Protein AF-A0A915CFB5-F1 (afdb_monomer)

Organism: Parascaris univalens (NCBI:txid6257)

Mean predicted aligned error: 3.47 Å

InterP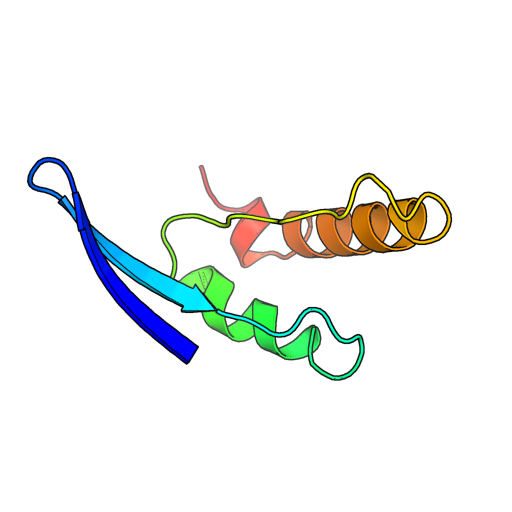ro domains:
  IPR006689 Small GTPase superfamily, ARF/SAR type [PF00025] (1-66)
  IPR024156 Small GTPase superfamily, ARF type [PTHR11711] (1-66)
  IPR027417 P-loop containing nucleoside triphosphate hydrolase [G3DSA:3.40.50.300] (1-69)
  IPR027417 P-loop containing nucleoside triphosphate hydrolase [SSF52540] (3-66)

Solvent-accessible surface area (backbone atoms only — not comparable to full-atom values): 4590 Å² total; per-residue (Å²): 89,79,49,74,52,74,57,96,96,42,80,46,79,46,74,58,73,64,86,52,78,95,46,47,80,61,53,69,79,44,51,80,81,48,97,75,84,87,87,87,76,69,83,85,46,70,82,51,46,62,56,55,51,53,52,51,49,53,54,50,66,32,68,70,49,60,69,59,129

Secondary structure (DSSP, 8-state):
-EEEEEETTEEEEEE----SGGGGGGSTTTTTT-S-------TT-TTTHHHHHHHHHHHHHSHHHHT--

Nearest PDB structures (foldseek):
  5a1u-assembly1_A  TM=9.513E-01  e=1.786E-04  Saccharomyces cerevisiae
  2ksq-assembly1_A  TM=9.282E-01  e=1.668E-04  Saccharomyces cerevisiae
  5di3-assembly1_A  TM=9.404E-01  e=2.397E-03  Chlamydomonas reinhardtii
  4gok-assembly2_A  TM=9.345E-01  e=3.373E-03  Mus musculus
  7ok7-assembly6_F  TM=8.614E-01  e=2.091E-03  Mus musculus

Structure (mmCIF, N/CA/C/O backbone):
data_AF-A0A915CFB5-F1
#
_entry.id   AF-A0A915CFB5-F1
#
loop_
_atom_site.group_PDB
_atom_site.id
_atom_site.type_symbol
_atom_site.label_atom_id
_atom_site.label_alt_id
_atom_site.label_comp_id
_atom_site.label_asym_id
_atom_site.label_entity_id
_atom_site.label_seq_id
_atom_site.pdbx_PDB_ins_code
_atom_site.Cartn_x
_atom_site.Cartn_y
_atom_site.Cartn_z
_atom_site.occupancy
_atom_site.B_iso_or_equiv
_atom_site.auth_seq_id
_atom_site.auth_comp_id
_atom_site.auth_asym_id
_atom_site.auth_atom_id
_atom_site.pdbx_PDB_model_num
ATOM 1 N N . ASN A 1 1 ? 6.173 7.674 6.197 1.00 84.12 1 ASN A N 1
ATOM 2 C CA . ASN A 1 1 ? 5.824 8.990 6.784 1.00 84.12 1 ASN A CA 1
ATOM 3 C C . ASN A 1 1 ? 4.363 8.930 7.231 1.00 84.12 1 ASN A C 1
ATOM 5 O O . ASN A 1 1 ? 3.648 8.108 6.675 1.00 84.12 1 ASN A O 1
ATOM 9 N N . VAL A 1 2 ? 3.925 9.696 8.237 1.00 91.88 2 VAL A N 1
ATOM 10 C CA . VAL A 1 2 ? 2.510 9.720 8.662 1.00 91.88 2 VAL A CA 1
ATOM 11 C C . VAL A 1 2 ? 1.983 11.144 8.600 1.00 91.88 2 VAL A C 1
ATOM 13 O O . VAL A 1 2 ? 2.426 11.993 9.370 1.00 91.88 2 VAL A O 1
ATOM 16 N N . ASP A 1 3 ? 1.001 11.373 7.734 1.00 94.25 3 ASP A N 1
ATOM 17 C CA . ASP A 1 3 ? 0.375 12.673 7.530 1.00 94.25 3 ASP A CA 1
ATOM 18 C C . ASP A 1 3 ? -1.045 12.665 8.095 1.00 94.25 3 ASP A C 1
ATOM 20 O O . ASP A 1 3 ? -1.842 11.765 7.826 1.00 94.25 3 ASP A O 1
ATOM 24 N N . LYS A 1 4 ? -1.375 13.676 8.900 1.00 95.81 4 LYS A N 1
ATOM 25 C CA . LYS A 1 4 ? -2.704 13.831 9.500 1.00 95.81 4 LYS A CA 1
ATOM 26 C C . LYS A 1 4 ? -3.372 15.072 8.941 1.00 95.81 4 LYS A C 1
ATOM 28 O O . LYS A 1 4 ? -2.796 16.155 8.994 1.00 95.81 4 LYS A O 1
ATOM 33 N N . PHE A 1 5 ? -4.589 14.925 8.432 1.00 95.69 5 PHE A N 1
ATOM 34 C CA . PHE A 1 5 ? -5.350 16.033 7.859 1.00 95.69 5 PHE A CA 1
ATOM 35 C C . PHE A 1 5 ? -6.851 15.849 8.080 1.00 95.69 5 PHE A C 1
ATOM 37 O O . PHE A 1 5 ? -7.327 14.745 8.335 1.00 95.69 5 PHE A O 1
ATOM 44 N N . THR A 1 6 ? -7.604 16.943 7.982 1.00 96.31 6 THR A N 1
ATOM 45 C CA . THR A 1 6 ? -9.062 16.945 8.154 1.00 96.31 6 THR A CA 1
ATOM 46 C C . THR A 1 6 ? -9.720 17.421 6.867 1.00 96.31 6 THR A C 1
ATOM 48 O O . THR A 1 6 ? -9.290 18.413 6.283 1.00 96.31 6 THR A O 1
ATOM 51 N N . SER A 1 7 ? -10.771 16.730 6.432 1.00 94.62 7 SER A N 1
ATOM 52 C CA . SER A 1 7 ? -11.601 17.119 5.290 1.00 94.62 7 SER A CA 1
ATOM 53 C C . SER A 1 7 ? -13.065 16.809 5.590 1.00 94.62 7 SER A C 1
ATOM 55 O O . SER A 1 7 ? -13.368 15.735 6.102 1.00 94.62 7 SER A O 1
ATOM 57 N N . SER A 1 8 ? -13.971 17.749 5.308 1.00 91.75 8 SER A N 1
ATOM 58 C CA . SER A 1 8 ? -15.427 17.591 5.479 1.00 91.75 8 SER A CA 1
ATOM 59 C C . SER A 1 8 ? -15.854 16.950 6.812 1.00 91.75 8 SER A C 1
ATOM 61 O O . SER A 1 8 ? -16.633 16.002 6.830 1.00 91.75 8 SER A O 1
ATOM 63 N N . ASN A 1 9 ? -15.347 17.473 7.934 1.00 93.62 9 ASN A N 1
ATOM 64 C CA . ASN A 1 9 ? -15.604 16.986 9.302 1.00 93.62 9 ASN A CA 1
ATOM 65 C C . ASN A 1 9 ? -15.090 15.567 9.613 1.00 93.62 9 ASN A C 1
ATOM 67 O O . ASN A 1 9 ? -15.475 14.991 10.629 1.00 93.62 9 ASN A O 1
ATOM 71 N N . MET A 1 10 ? -14.197 15.020 8.787 1.00 95.31 10 MET A N 1
ATOM 72 C CA . MET A 1 10 ? -13.536 13.738 9.021 1.00 95.31 10 MET A CA 1
ATOM 73 C C . MET A 1 10 ? -12.023 13.929 9.127 1.00 95.31 10 MET A C 1
ATOM 75 O O . MET A 1 10 ? -11.424 14.663 8.339 1.00 95.31 10 MET A O 1
ATOM 79 N N . SER A 1 11 ? -11.405 13.284 10.115 1.00 96.00 11 SER A N 1
ATOM 80 C CA . SER A 1 11 ? -9.954 13.293 10.305 1.00 96.00 11 SER A CA 1
ATOM 81 C C . SER A 1 11 ? -9.341 12.018 9.741 1.00 96.00 11 SER A C 1
ATOM 83 O O . SER A 1 11 ? -9.801 10.919 10.032 1.00 96.00 11 SER A O 1
ATOM 85 N N . PHE A 1 12 ? -8.277 12.179 8.964 1.00 95.81 12 PHE A N 1
ATOM 86 C CA . PHE A 1 12 ? -7.560 11.107 8.291 1.00 95.81 12 PHE A CA 1
ATOM 87 C C . PHE A 1 12 ? -6.136 11.018 8.839 1.00 95.81 12 PHE A C 1
ATOM 89 O O . PHE A 1 12 ? -5.507 12.037 9.130 1.00 95.81 12 PHE A O 1
ATOM 96 N N . SER A 1 13 ? -5.625 9.793 8.952 1.00 95.69 13 SER A N 1
ATOM 97 C CA . SER A 1 13 ? -4.200 9.511 9.141 1.00 95.69 13 SER A CA 1
ATOM 98 C C . SER A 1 13 ? -3.729 8.689 7.946 1.00 95.69 13 SER A C 1
ATOM 100 O O . SER A 1 13 ? -4.190 7.568 7.751 1.00 95.69 13 SER A O 1
ATOM 102 N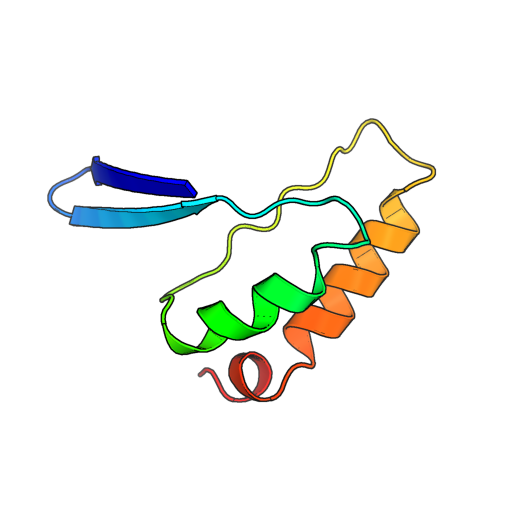 N . ALA A 1 14 ? -2.854 9.260 7.125 1.00 95.19 14 ALA A N 1
ATOM 103 C CA . ALA A 1 14 ? -2.309 8.625 5.936 1.00 95.19 14 ALA A CA 1
ATOM 104 C C . ALA A 1 14 ? -0.868 8.183 6.189 1.00 95.19 14 ALA A C 1
ATOM 106 O O . ALA A 1 14 ? -0.040 8.963 6.657 1.00 95.19 14 ALA A O 1
ATOM 107 N N . TYR A 1 15 ? -0.570 6.930 5.858 1.00 93.94 15 TYR A N 1
ATOM 108 C CA . TYR A 1 15 ? 0.772 6.366 5.935 1.00 93.94 15 TYR A CA 1
ATOM 109 C C . TYR A 1 15 ? 1.376 6.366 4.532 1.00 93.94 15 TYR A C 1
ATOM 111 O O . TYR A 1 15 ? 0.951 5.599 3.671 1.00 93.94 15 TYR A O 1
ATOM 119 N N . ASP A 1 16 ? 2.354 7.235 4.297 1.00 94.00 16 ASP A N 1
ATOM 120 C CA . ASP A 1 16 ? 3.106 7.261 3.045 1.00 94.00 16 ASP A CA 1
ATOM 121 C C . ASP A 1 16 ? 4.243 6.231 3.088 1.00 94.00 16 ASP A C 1
ATOM 123 O O . ASP A 1 16 ? 5.103 6.249 3.986 1.00 94.00 16 ASP A O 1
ATOM 127 N N . MET A 1 17 ? 4.211 5.328 2.109 1.00 94.38 17 MET A N 1
ATOM 128 C CA . MET A 1 17 ? 5.011 4.113 2.029 1.00 94.38 17 MET A CA 1
ATOM 129 C C . MET A 1 17 ? 5.824 4.093 0.736 1.00 94.38 17 MET A C 1
ATOM 131 O O . MET A 1 17 ? 5.324 4.372 -0.351 1.00 94.38 17 MET A O 1
ATOM 135 N N . SER A 1 18 ? 7.095 3.696 0.831 1.00 94.62 18 SER A N 1
ATOM 136 C CA . SER A 1 18 ? 7.972 3.662 -0.341 1.00 94.62 18 SER A CA 1
ATOM 137 C C . SER A 1 18 ? 7.545 2.588 -1.347 1.00 94.62 18 SER A C 1
ATOM 139 O O . SER A 1 18 ? 7.362 1.423 -0.993 1.00 94.62 18 SER A O 1
ATOM 141 N N . GLY A 1 19 ? 7.475 2.974 -2.626 1.00 94.12 19 GLY A N 1
ATOM 142 C CA . GLY A 1 19 ? 7.247 2.074 -3.762 1.00 94.12 19 GLY A CA 1
ATOM 143 C C . GLY A 1 19 ? 8.481 1.298 -4.241 1.00 94.12 19 GLY A C 1
ATOM 144 O O . GLY A 1 19 ? 8.376 0.486 -5.167 1.00 94.12 19 GLY A O 1
ATOM 145 N N . GLN A 1 20 ? 9.661 1.551 -3.662 1.00 93.75 20 GLN A N 1
ATOM 146 C CA . GLN A 1 20 ? 10.908 0.901 -4.065 1.00 93.75 20 GLN A CA 1
ATOM 147 C C . GLN A 1 20 ? 10.923 -0.563 -3.604 1.00 93.75 20 GLN A C 1
ATOM 149 O O . GLN A 1 20 ? 10.654 -0.844 -2.441 1.00 93.75 20 GLN A O 1
ATOM 154 N N . GLY A 1 21 ? 11.299 -1.488 -4.497 1.00 93.12 21 GLY A N 1
ATOM 155 C CA . GLY A 1 21 ? 11.169 -2.939 -4.278 1.00 93.12 21 GLY A CA 1
ATOM 156 C C . GLY A 1 21 ? 11.672 -3.446 -2.919 1.00 93.12 21 GLY A C 1
ATOM 157 O O . GLY A 1 21 ? 10.969 -4.193 -2.251 1.00 93.12 21 GLY A O 1
ATOM 158 N N . LYS A 1 22 ? 12.833 -2.967 -2.451 1.00 94.69 22 LYS A N 1
ATOM 159 C CA . LYS A 1 22 ? 13.428 -3.367 -1.158 1.00 94.69 22 LYS A CA 1
ATOM 160 C C . LYS A 1 22 ? 12.627 -2.978 0.096 1.00 94.69 22 LYS A C 1
ATOM 162 O O . LYS A 1 22 ? 12.998 -3.408 1.179 1.00 94.69 22 LYS A O 1
ATOM 167 N N . TYR A 1 23 ? 11.609 -2.130 -0.036 1.00 95.38 23 TYR A N 1
ATOM 168 C CA . TYR A 1 23 ? 10.797 -1.632 1.078 1.00 95.38 23 TYR A CA 1
ATOM 169 C C . TYR A 1 23 ? 9.338 -2.097 1.018 1.00 95.38 23 TYR A C 1
ATOM 171 O O . TYR A 1 23 ? 8.579 -1.797 1.936 1.00 95.38 23 TYR A O 1
ATOM 179 N N . ARG A 1 24 ? 8.923 -2.822 -0.030 1.00 94.75 24 ARG A N 1
ATOM 180 C CA . ARG A 1 24 ? 7.519 -3.248 -0.200 1.00 94.75 24 ARG A CA 1
ATOM 181 C C . ARG A 1 24 ? 7.067 -4.247 0.860 1.00 94.75 24 ARG A C 1
ATOM 183 O O . ARG A 1 24 ? 5.906 -4.250 1.245 1.00 94.75 24 ARG A O 1
ATOM 190 N N . ASN A 1 25 ? 8.002 -5.009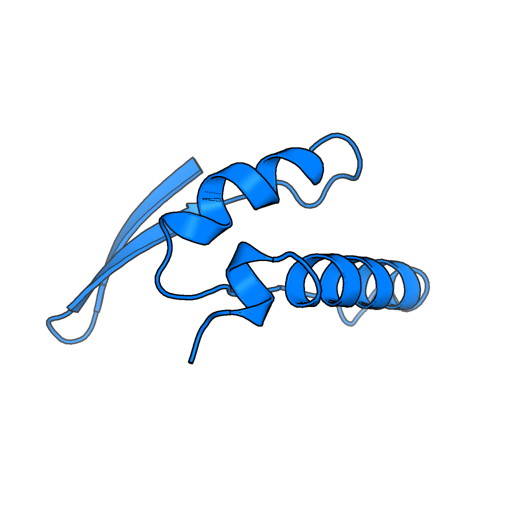 1.422 1.00 93.69 25 ASN A N 1
ATOM 191 C CA . ASN A 1 25 ? 7.755 -5.884 2.567 1.00 93.69 25 ASN A CA 1
ATOM 192 C C . ASN A 1 25 ? 7.274 -5.127 3.820 1.00 93.69 25 ASN A C 1
ATOM 194 O O . ASN A 1 25 ? 6.742 -5.744 4.728 1.00 93.69 25 ASN A O 1
ATOM 198 N N . LEU A 1 26 ? 7.456 -3.804 3.898 1.00 93.88 26 LEU A N 1
ATOM 199 C CA . LEU A 1 26 ? 6.937 -3.000 5.007 1.00 93.88 26 LEU A CA 1
ATOM 200 C C . LEU A 1 26 ? 5.450 -2.672 4.856 1.00 93.88 26 LEU A C 1
ATOM 202 O O . LEU A 1 26 ? 4.853 -2.166 5.796 1.00 93.88 26 LEU A O 1
ATOM 206 N N . TRP A 1 27 ? 4.834 -2.901 3.696 1.00 94.88 27 TRP A N 1
ATOM 207 C CA . TRP A 1 27 ? 3.418 -2.587 3.504 1.00 94.88 27 TRP A CA 1
ATOM 208 C C . TRP A 1 27 ? 2.524 -3.459 4.390 1.00 94.88 27 TRP A C 1
ATOM 210 O O . TRP A 1 27 ? 1.593 -2.950 5.014 1.00 94.88 27 TRP A O 1
ATOM 220 N N . GLU A 1 28 ? 2.856 -4.748 4.512 1.00 93.12 28 GLU A N 1
ATOM 221 C CA . GLU A 1 28 ? 2.052 -5.725 5.252 1.00 93.12 28 GLU A CA 1
ATOM 222 C C . GLU A 1 28 ? 1.915 -5.406 6.742 1.00 93.12 28 GLU A C 1
ATOM 224 O O . GLU A 1 28 ? 0.909 -5.762 7.360 1.00 93.12 28 GLU A O 1
ATOM 229 N N . THR A 1 29 ? 2.875 -4.669 7.314 1.00 92.62 29 THR A N 1
ATOM 230 C CA . THR A 1 29 ? 2.831 -4.279 8.727 1.00 92.62 29 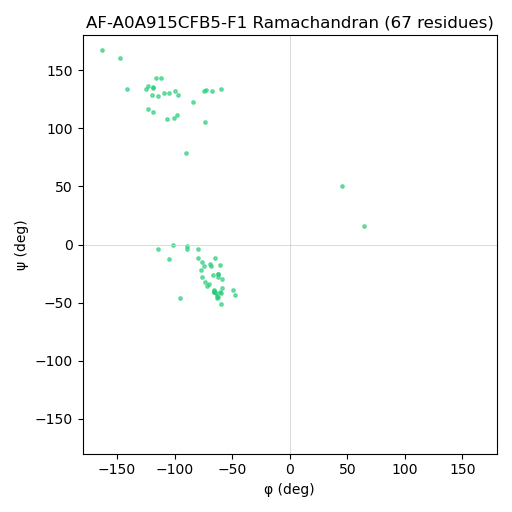THR A CA 1
ATOM 231 C C . THR A 1 29 ? 1.714 -3.285 9.027 1.00 92.62 29 THR A C 1
ATOM 233 O O . THR A 1 29 ? 1.348 -3.148 10.185 1.00 92.62 29 THR A O 1
ATOM 236 N N . TYR A 1 30 ? 1.171 -2.607 8.010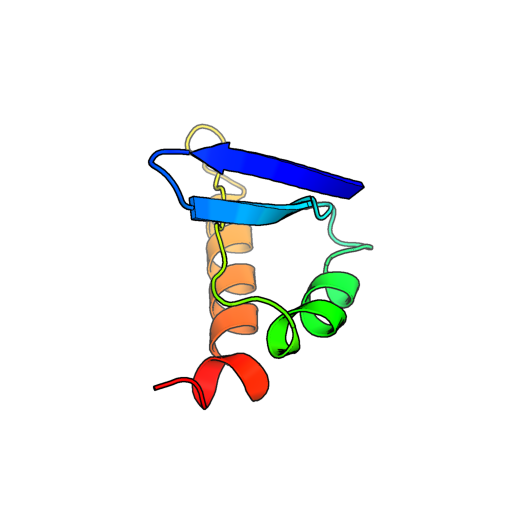 1.00 92.44 30 TYR A N 1
ATOM 237 C CA . TYR A 1 30 ? 0.109 -1.607 8.161 1.00 92.44 30 TYR A CA 1
ATOM 238 C C . TYR A 1 30 ? -1.265 -2.108 7.717 1.00 92.44 30 TYR A C 1
ATOM 240 O O . TYR A 1 30 ? -2.263 -1.467 8.027 1.00 92.44 30 TYR A O 1
ATOM 248 N N . TYR A 1 31 ? -1.360 -3.251 7.025 1.00 91.50 31 TYR A N 1
ATOM 249 C CA . TYR A 1 31 ? -2.639 -3.732 6.480 1.00 91.50 31 TYR A CA 1
ATOM 250 C C . TYR A 1 31 ? -3.709 -3.945 7.550 1.00 91.50 31 TYR A C 1
ATOM 252 O O . TYR A 1 31 ? -4.886 -3.784 7.257 1.00 91.50 31 TYR A O 1
ATOM 260 N N . LYS A 1 32 ? -3.326 -4.277 8.788 1.00 89.50 32 LYS A N 1
ATOM 261 C CA . LYS A 1 32 ? -4.269 -4.423 9.908 1.00 89.50 32 LYS A CA 1
ATOM 262 C C . LYS A 1 32 ? -4.809 -3.096 10.425 1.00 89.50 32 LYS A C 1
ATOM 264 O O . LYS A 1 32 ? -5.959 -3.047 10.847 1.00 89.50 32 LYS A O 1
ATOM 269 N N . ASP A 1 33 ? -3.994 -2.051 10.360 1.00 89.00 33 ASP A N 1
ATOM 270 C CA . ASP A 1 33 ? -4.190 -0.814 11.118 1.00 89.00 33 ASP A CA 1
ATOM 271 C C . ASP A 1 33 ? -4.788 0.325 10.276 1.00 89.00 33 ASP A C 1
ATOM 273 O O . ASP A 1 33 ? -4.994 1.425 10.784 1.00 89.00 33 ASP A O 1
ATOM 277 N N . VAL A 1 34 ? -5.060 0.086 8.987 1.00 92.88 34 VAL A N 1
ATOM 278 C CA . VAL A 1 34 ? -5.630 1.087 8.065 1.00 92.88 34 VAL A CA 1
ATOM 279 C C . VAL A 1 34 ? -7.050 0.730 7.653 1.00 92.88 34 VAL A C 1
ATOM 281 O O . VAL A 1 34 ? -7.339 -0.432 7.397 1.00 92.88 34 VAL A O 1
ATOM 284 N N . ASP A 1 35 ? -7.935 1.708 7.488 1.00 92.75 35 ASP A N 1
ATOM 285 C CA . ASP A 1 35 ? -9.302 1.459 6.997 1.00 92.75 35 ASP A CA 1
ATOM 286 C C . ASP A 1 35 ? -9.360 1.218 5.479 1.00 92.75 35 ASP A C 1
ATOM 288 O O . ASP A 1 35 ? -10.280 0.583 4.968 1.00 92.75 35 ASP A O 1
ATOM 292 N N . GLY A 1 36 ? -8.355 1.686 4.738 1.00 91.56 36 GLY A N 1
ATOM 293 C CA . GLY A 1 36 ? -8.293 1.553 3.287 1.00 91.56 36 GLY A CA 1
ATOM 294 C C . GLY A 1 36 ? -6.895 1.797 2.734 1.00 91.56 36 GLY A C 1
ATOM 295 O O . GLY A 1 36 ? -6.010 2.292 3.431 1.00 91.56 36 GLY A O 1
ATOM 296 N N . ILE A 1 37 ? -6.701 1.440 1.464 1.00 94.00 37 ILE A N 1
ATOM 297 C CA . ILE A 1 37 ? -5.427 1.584 0.754 1.00 94.00 37 ILE A CA 1
ATOM 298 C C . ILE A 1 37 ? -5.649 2.386 -0.524 1.00 94.00 37 ILE A C 1
ATOM 300 O O . ILE A 1 37 ? -6.560 2.102 -1.300 1.00 94.00 37 ILE A O 1
ATOM 304 N N . ILE A 1 38 ? -4.774 3.363 -0.758 1.00 95.38 38 ILE A N 1
ATOM 305 C CA . ILE A 1 38 ? -4.680 4.095 -2.021 1.00 95.38 38 ILE A CA 1
ATOM 306 C C . ILE A 1 38 ? -3.418 3.605 -2.732 1.00 95.38 38 ILE A C 1
ATOM 308 O O . ILE A 1 38 ? -2.304 3.911 -2.312 1.00 95.38 38 ILE A O 1
ATOM 312 N N . PHE A 1 39 ? -3.590 2.826 -3.800 1.00 96.31 39 PHE A N 1
ATOM 313 C CA . PHE A 1 39 ? -2.484 2.303 -4.603 1.00 96.31 39 PHE A CA 1
ATOM 314 C C . PHE A 1 39 ? -2.285 3.174 -5.848 1.00 96.31 39 PHE A C 1
ATOM 316 O O . PHE A 1 39 ? -3.142 3.216 -6.731 1.00 96.31 39 PHE A O 1
ATOM 323 N N . VAL A 1 40 ? -1.166 3.896 -5.912 1.00 95.69 40 VAL A N 1
ATOM 324 C CA . VAL A 1 40 ? -0.881 4.852 -6.993 1.00 95.69 40 VAL A CA 1
ATOM 325 C C . VAL A 1 40 ? -0.006 4.198 -8.059 1.00 95.69 40 VAL A C 1
ATOM 327 O O . VAL A 1 40 ? 1.048 3.643 -7.754 1.00 95.69 40 VAL A O 1
ATOM 330 N N . VAL A 1 41 ? -0.425 4.298 -9.322 1.00 95.69 41 VAL A N 1
ATOM 331 C CA . VAL A 1 41 ? 0.302 3.757 -10.477 1.00 95.69 41 VAL A CA 1
ATOM 332 C C . VAL A 1 41 ? 0.660 4.885 -11.435 1.00 95.6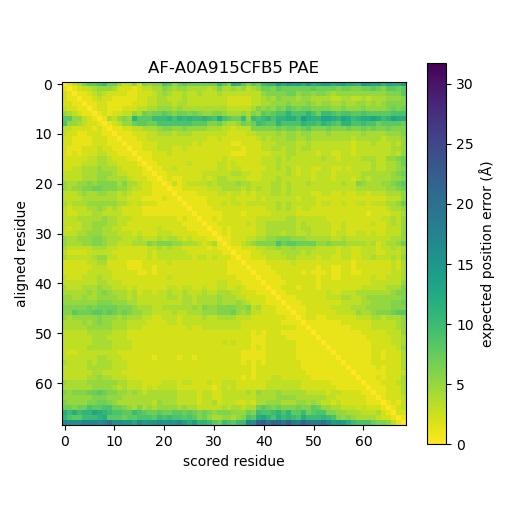9 41 VAL A C 1
ATOM 334 O O . VAL A 1 41 ? -0.207 5.653 -11.851 1.00 95.69 41 VAL A O 1
ATOM 337 N N . ASP A 1 42 ? 1.933 4.958 -11.822 1.00 95.00 42 ASP A N 1
ATOM 338 C CA . ASP A 1 42 ? 2.371 5.837 -12.904 1.00 95.00 42 ASP A CA 1
ATOM 339 C C . ASP A 1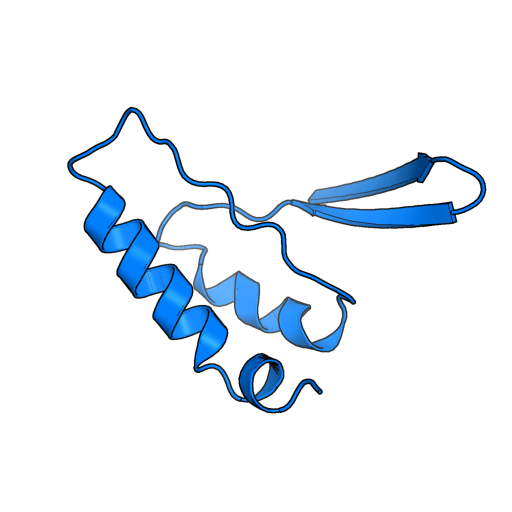 42 ? 1.919 5.264 -14.255 1.00 95.00 42 ASP A C 1
ATOM 341 O O . ASP A 1 42 ? 2.469 4.284 -14.757 1.00 95.00 42 ASP A O 1
ATOM 345 N N . SER A 1 43 ? 0.894 5.884 -14.842 1.00 95.75 43 SER A N 1
ATOM 346 C CA . SER A 1 43 ? 0.342 5.485 -16.143 1.00 95.75 43 SER A CA 1
ATOM 347 C C . SER A 1 43 ? 1.276 5.760 -17.332 1.00 95.75 43 SER A C 1
ATOM 349 O O . SER A 1 43 ? 1.078 5.186 -18.407 1.00 95.75 43 SER A O 1
ATOM 351 N N . GLY A 1 44 ? 2.295 6.609 -17.157 1.00 96.94 44 GLY A N 1
ATOM 352 C CA . GLY A 1 44 ? 3.311 6.884 -18.171 1.00 96.94 44 GLY A CA 1
ATOM 353 C C . GLY A 1 44 ? 4.343 5.762 -18.299 1.00 96.94 44 GLY A C 1
ATOM 354 O O . GLY A 1 44 ? 4.869 5.529 -19.390 1.00 96.94 44 GLY A O 1
ATOM 355 N N . ASP A 1 45 ? 4.591 5.012 -17.222 1.00 95.81 45 ASP A N 1
ATOM 356 C CA . ASP A 1 45 ? 5.568 3.924 -17.204 1.00 95.81 45 ASP A CA 1
ATOM 357 C C . ASP A 1 45 ? 4.947 2.575 -17.592 1.00 95.81 45 ASP A C 1
ATOM 359 O O . ASP A 1 45 ? 4.654 1.695 -16.775 1.00 95.81 45 ASP A O 1
ATOM 363 N N . ARG A 1 46 ? 4.763 2.398 -18.901 1.00 94.19 46 ARG A N 1
ATOM 364 C CA . ARG A 1 46 ? 4.163 1.184 -19.473 1.00 94.19 46 ARG A CA 1
ATOM 365 C C . ARG A 1 46 ? 4.966 -0.087 -19.196 1.00 94.19 46 ARG A C 1
ATOM 367 O O . ARG A 1 46 ? 4.373 -1.160 -19.156 1.00 94.19 46 ARG A O 1
ATOM 374 N N . LEU A 1 47 ? 6.285 0.007 -19.012 1.00 95.06 47 LEU A N 1
ATOM 375 C CA . LEU A 1 47 ? 7.130 -1.161 -18.741 1.00 95.06 47 LEU A CA 1
ATOM 376 C C . LEU A 1 47 ? 6.902 -1.692 -17.324 1.00 95.06 47 LEU A C 1
ATOM 378 O O . LEU A 1 47 ? 6.915 -2.902 -17.105 1.00 95.06 47 LEU A O 1
ATOM 382 N N . ARG A 1 48 ? 6.651 -0.797 -16.361 1.00 95.69 48 ARG A N 1
ATOM 383 C CA . ARG A 1 48 ? 6.431 -1.168 -14.958 1.00 95.69 48 ARG A CA 1
ATOM 384 C C . ARG A 1 48 ? 4.974 -1.458 -14.602 1.00 95.69 48 ARG A C 1
ATOM 386 O O . ARG A 1 48 ? 4.722 -1.889 -13.478 1.00 95.69 48 ARG A O 1
ATOM 393 N N . ILE A 1 49 ? 4.032 -1.340 -15.541 1.00 96.50 49 ILE A N 1
ATOM 394 C CA . ILE A 1 49 ? 2.618 -1.679 -15.301 1.00 96.50 49 ILE A CA 1
ATOM 395 C C . ILE A 1 49 ? 2.435 -3.141 -14.861 1.00 96.50 49 ILE A C 1
ATOM 397 O O . ILE A 1 49 ? 1.621 -3.425 -13.987 1.00 96.50 49 ILE A O 1
ATOM 401 N N . ALA A 1 50 ? 3.224 -4.066 -15.422 1.00 96.25 50 ALA A N 1
ATOM 402 C CA . ALA A 1 50 ? 3.168 -5.480 -15.060 1.00 96.25 50 ALA A CA 1
ATOM 403 C C . ALA A 1 50 ? 3.620 -5.700 -13.609 1.00 96.25 50 ALA A C 1
ATOM 405 O O . ALA A 1 50 ? 2.963 -6.417 -12.866 1.00 96.25 50 ALA A O 1
ATOM 406 N N . VAL A 1 51 ? 4.673 -4.994 -13.182 1.00 96.12 51 VAL A N 1
ATOM 407 C CA . VAL A 1 51 ? 5.138 -5.016 -11.789 1.00 96.12 51 VAL A CA 1
ATOM 408 C C . VAL A 1 51 ? 4.064 -4.450 -10.861 1.00 96.12 51 VAL A C 1
ATOM 410 O O . VAL A 1 51 ? 3.759 -5.060 -9.848 1.00 96.12 51 VAL A O 1
ATOM 413 N N . ALA A 1 52 ? 3.454 -3.313 -11.210 1.00 96.50 52 ALA A N 1
ATOM 414 C CA . ALA A 1 52 ? 2.389 -2.714 -10.405 1.00 96.50 52 ALA A CA 1
ATOM 415 C C . ALA A 1 52 ? 1.177 -3.650 -10.256 1.00 96.50 52 ALA A C 1
ATOM 417 O O . ALA A 1 52 ? 0.626 -3.768 -9.165 1.00 96.50 52 ALA A O 1
ATOM 418 N N . ARG A 1 53 ? 0.797 -4.343 -11.337 1.00 96.50 53 ARG A N 1
ATOM 419 C CA . ARG A 1 53 ? -0.249 -5.370 -11.330 1.00 96.50 53 ARG A CA 1
ATOM 420 C C . ARG A 1 53 ? 0.099 -6.505 -10.365 1.00 96.50 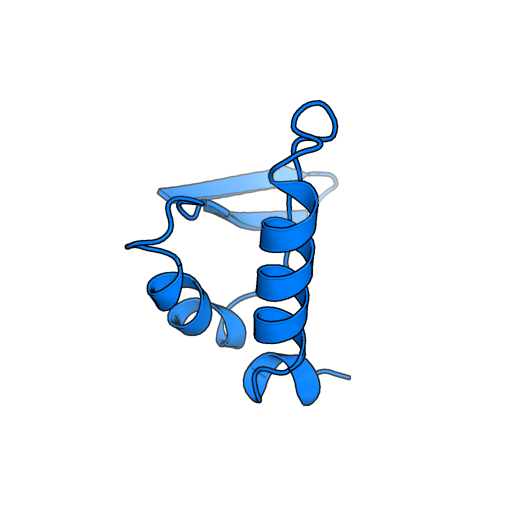53 ARG A C 1
ATOM 422 O O . ARG A 1 53 ? -0.739 -6.860 -9.546 1.00 96.50 53 ARG A O 1
ATOM 429 N N . ASP A 1 54 ? 1.297 -7.073 -10.470 1.00 96.94 54 ASP A N 1
ATOM 430 C CA . ASP A 1 54 ? 1.695 -8.236 -9.668 1.00 96.94 54 ASP A CA 1
ATOM 431 C C . ASP A 1 54 ? 1.785 -7.887 -8.171 1.00 96.94 54 ASP A C 1
ATOM 433 O O . ASP A 1 54 ? 1.306 -8.644 -7.330 1.00 96.94 54 ASP A O 1
ATOM 437 N N . GLU A 1 55 ? 2.300 -6.701 -7.838 1.00 96.69 55 GLU A N 1
ATOM 438 C CA . GLU A 1 55 ? 2.336 -6.185 -6.462 1.00 96.69 55 GLU A CA 1
ATOM 439 C C . GLU A 1 55 ? 0.935 -5.917 -5.898 1.00 96.69 55 GLU A C 1
ATOM 441 O O . GLU A 1 55 ? 0.662 -6.221 -4.738 1.00 96.69 55 GLU A O 1
ATOM 446 N N . LEU A 1 56 ? 0.023 -5.377 -6.716 1.00 96.44 56 LEU A N 1
ATOM 447 C CA . LEU A 1 56 ? -1.365 -5.173 -6.310 1.00 96.44 56 LEU A CA 1
ATOM 448 C C . LEU A 1 56 ? -2.060 -6.511 -6.028 1.00 96.44 56 LEU A C 1
ATOM 450 O O . LEU A 1 56 ? -2.773 -6.624 -5.035 1.00 96.44 56 LEU A O 1
ATOM 454 N N . TRP A 1 57 ? -1.839 -7.531 -6.861 1.00 96.25 57 TRP A N 1
ATOM 455 C CA . TRP A 1 57 ? -2.385 -8.867 -6.610 1.00 96.25 57 TRP A CA 1
ATOM 456 C C . TRP A 1 57 ? -1.839 -9.482 -5.327 1.00 96.25 57 TRP A C 1
ATOM 458 O O . TRP A 1 57 ? -2.624 -9.998 -4.539 1.00 96.25 57 TRP A O 1
ATOM 468 N N . LEU A 1 58 ? -0.530 -9.379 -5.085 1.00 95.25 58 LEU A N 1
ATOM 469 C CA . LEU A 1 58 ? 0.087 -9.871 -3.853 1.00 95.25 58 LEU A CA 1
ATOM 470 C C . LEU A 1 58 ? -0.508 -9.194 -2.608 1.00 95.25 58 LEU A C 1
ATOM 472 O O . LEU A 1 58 ? -0.793 -9.856 -1.612 1.00 95.25 58 LEU A O 1
ATOM 476 N N . LEU A 1 59 ? -0.732 -7.880 -2.680 1.00 95.12 59 LEU A N 1
ATOM 477 C CA . LEU A 1 59 ? -1.376 -7.112 -1.618 1.00 95.12 59 LEU A CA 1
ATOM 478 C C . LEU 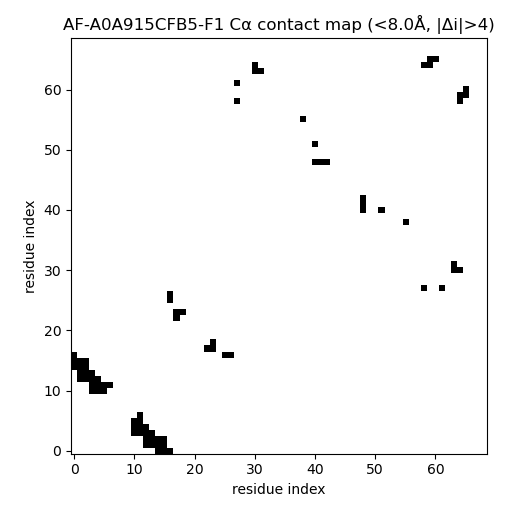A 1 59 ? -2.813 -7.585 -1.366 1.00 95.12 59 LEU A C 1
ATOM 480 O O . LEU A 1 59 ? -3.201 -7.755 -0.213 1.00 95.12 59 LEU A O 1
ATOM 484 N N . LEU A 1 60 ? -3.604 -7.798 -2.422 1.00 93.94 60 LEU A N 1
ATOM 485 C CA . LEU A 1 60 ? -5.004 -8.224 -2.307 1.00 93.94 60 LEU A CA 1
ATOM 486 C C . LEU A 1 60 ? -5.149 -9.668 -1.804 1.00 93.94 60 LEU A C 1
ATOM 488 O O . LEU A 1 60 ? -6.094 -9.957 -1.074 1.00 93.94 60 LEU A O 1
ATOM 492 N N . ASP A 1 61 ? -4.217 -10.553 -2.166 1.00 94.50 61 ASP A N 1
ATOM 493 C CA . ASP A 1 61 ? -4.193 -11.957 -1.731 1.00 94.50 61 ASP A CA 1
ATOM 494 C C . ASP A 1 61 ? -3.708 -12.119 -0.280 1.00 94.50 61 ASP A C 1
ATOM 496 O O . ASP A 1 61 ? -3.907 -13.153 0.362 1.00 94.50 61 ASP A O 1
ATOM 500 N N . HIS A 1 62 ? -3.087 -11.080 0.286 1.00 94.44 62 HIS A N 1
ATOM 501 C CA . HIS A 1 62 ? -2.633 -11.118 1.665 1.00 94.44 62 HIS A CA 1
ATOM 502 C C . HIS A 1 62 ? -3.812 -11.358 2.619 1.00 94.44 62 HIS A C 1
ATOM 504 O O . HIS A 1 62 ? -4.836 -10.678 2.557 1.00 94.44 62 HIS A O 1
ATOM 510 N N . LYS A 1 63 ? -3.639 -12.284 3.573 1.00 92.31 63 LYS A N 1
ATOM 511 C CA . LYS A 1 63 ? -4.698 -12.742 4.494 1.00 92.31 63 LYS A CA 1
ATOM 512 C C . LYS A 1 63 ? -5.475 -11.609 5.171 1.00 92.31 63 LYS A C 1
ATOM 514 O O . LYS A 1 63 ? -6.682 -11.704 5.307 1.00 92.31 63 LYS A O 1
ATOM 519 N N . GLU A 1 64 ? -4.787 -10.539 5.570 1.00 90.50 64 GLU A N 1
ATOM 520 C CA . GLU A 1 64 ? -5.385 -9.395 6.281 1.00 90.50 64 GLU A CA 1
ATOM 521 C C . GLU A 1 64 ? -6.229 -8.493 5.371 1.00 90.50 64 GLU A C 1
ATOM 523 O O . GLU A 1 64 ? -7.037 -7.711 5.862 1.00 90.50 64 GLU A O 1
ATOM 528 N N . MET A 1 65 ? -6.029 -8.593 4.054 1.00 90.12 65 MET A N 1
ATOM 529 C CA . MET A 1 65 ? -6.800 -7.886 3.035 1.00 90.12 65 MET A CA 1
ATOM 530 C C . MET A 1 65 ? -7.936 -8.767 2.517 1.00 90.12 65 MET A C 1
ATOM 532 O O . MET A 1 65 ? -9.077 -8.317 2.469 1.00 90.12 65 MET A O 1
ATOM 536 N N . ALA A 1 66 ? -7.655 -10.037 2.218 1.00 87.50 66 ALA A N 1
ATOM 537 C CA . ALA A 1 66 ? -8.632 -10.993 1.699 1.00 87.50 66 ALA A CA 1
ATOM 538 C C . ALA A 1 66 ? -9.804 -11.272 2.662 1.00 87.50 66 ALA A C 1
ATOM 540 O O . ALA A 1 66 ? -10.890 -11.647 2.227 1.00 87.50 66 ALA A O 1
ATOM 541 N N . THR A 1 67 ? -9.606 -11.098 3.973 1.00 83.69 67 THR A N 1
ATOM 542 C CA . THR A 1 67 ? -10.653 -11.312 4.986 1.00 83.69 67 THR A CA 1
ATOM 543 C C . THR A 1 67 ? -11.500 -10.074 5.280 1.00 83.69 67 THR A C 1
ATOM 545 O O . THR A 1 67 ? -12.438 -10.165 6.080 1.00 83.69 67 THR A O 1
ATOM 548 N N . ARG A 1 68 ? -11.188 -8.919 4.679 1.00 81.38 68 ARG A N 1
ATOM 549 C CA . ARG A 1 68 ? -11.965 -7.687 4.869 1.00 81.38 68 ARG A CA 1
ATOM 550 C C . ARG A 1 68 ? -13.285 -7.784 4.103 1.00 81.38 68 ARG A C 1
ATOM 552 O O . ARG A 1 68 ? -13.308 -8.218 2.955 1.00 81.38 68 ARG A O 1
ATOM 559 N N . LYS A 1 69 ? -14.381 -7.441 4.784 1.00 61.06 69 LYS A N 1
ATOM 560 C CA . LYS A 1 69 ? -15.753 -7.486 4.258 1.00 61.06 69 LYS A CA 1
ATOM 561 C C . LYS A 1 69 ? -16.159 -6.166 3.629 1.00 61.06 69 LYS A C 1
ATOM 563 O O . LYS A 1 69 ? -15.733 -5.125 4.174 1.00 61.06 69 LYS A O 1
#

Sequence (69 aa):
NVDKFTSSNMSFSAYDMSGQGKYRNLWETYYKDVDGIIFVVDSGDRLRIAVARDELWLLLDHKEMATRK

pLDDT: mean 93.34, std 4.94, range [61.06, 96.94]

Radius of gyration: 13.6 Å; Cα contacts (8 Å, |Δi|>4): 40; chains: 1; bounding box: 29×30×31 Å

Foldseek 3Di:
DWDWDDDPNDIDIDDDFDPDPVGLVVVVVCLQPDPDDDQDDDPVCPVCVVVSVVSVVVVCPPPSNVPDD